Protein AF-A0A9W4JLI4-F1 (afdb_monomer_lite)

Sequence (146 aa):
MPLTTAKKWRSRDDASSIYSRPPETPKPTLPLDKSLQRLNTRHDPPDINSLDHQIALARGSTMALEITRARLQCSKVCHQLSLPETKQKKIRQFNQQEIENEFYRTCHDVFQELSVAVLDIINASQEFIIQCHYDSGLKTAGNMQI

Structure (mmCIF, N/CA/C/O backbone):
data_AF-A0A9W4JLI4-F1
#
_entry.id   AF-A0A9W4JLI4-F1
#
loop_
_atom_site.group_PDB
_atom_site.id
_atom_site.type_symbol
_atom_site.label_atom_id
_atom_site.label_alt_id
_atom_site.label_comp_id
_atom_site.label_asym_id
_atom_site.label_entity_id
_atom_site.label_seq_id
_atom_site.pdbx_PDB_ins_code
_atom_site.Cartn_x
_atom_site.Cartn_y
_atom_site.Cartn_z
_atom_site.occupancy
_atom_site.B_iso_or_equiv
_atom_site.auth_seq_id
_atom_site.auth_comp_id
_atom_site.auth_asym_id
_atom_site.auth_atom_id
_atom_site.pdbx_PDB_model_num
ATOM 1 N N . MET A 1 1 ? 0.834 46.382 15.050 1.00 41.88 1 MET A N 1
ATOM 2 C CA . MET A 1 1 ? -0.215 45.389 14.712 1.00 41.88 1 MET A CA 1
ATOM 3 C C . MET A 1 1 ? -0.742 45.733 13.322 1.00 41.88 1 MET A C 1
ATOM 5 O O . MET A 1 1 ? -0.857 46.928 13.079 1.00 41.88 1 MET A O 1
ATOM 9 N N . PRO A 1 2 ? -0.998 44.765 12.416 1.00 45.16 2 PRO A N 1
ATOM 10 C CA . PRO A 1 2 ? -1.752 43.555 12.739 1.00 45.16 2 PRO A CA 1
ATOM 11 C C . PRO A 1 2 ? -1.154 42.210 12.286 1.00 45.16 2 PRO A C 1
ATOM 13 O O . PRO A 1 2 ? -0.145 42.121 11.595 1.00 45.16 2 PRO A O 1
ATOM 16 N N . LEU A 1 3 ? -1.831 41.179 12.793 1.00 43.28 3 LEU A N 1
ATOM 17 C CA . LEU A 1 3 ? -1.599 39.743 12.755 1.00 43.28 3 LEU A CA 1
ATOM 18 C C . LEU A 1 3 ? -2.315 39.042 11.581 1.00 43.28 3 LEU A C 1
ATOM 20 O O . LEU A 1 3 ? -3.375 39.472 11.136 1.00 43.28 3 LEU A O 1
ATOM 24 N N . THR A 1 4 ? -1.799 37.844 11.273 1.00 45.88 4 THR A N 1
ATOM 25 C CA . THR A 1 4 ? -2.492 36.614 10.820 1.00 45.88 4 THR A CA 1
ATOM 26 C C . THR A 1 4 ? -3.090 36.536 9.416 1.00 45.88 4 THR A C 1
ATOM 28 O O . THR A 1 4 ? -3.969 37.301 9.058 1.00 45.88 4 THR A O 1
ATOM 31 N N . THR A 1 5 ? -2.767 35.440 8.718 1.00 41.44 5 THR A N 1
ATOM 32 C CA . THR A 1 5 ? -3.777 34.533 8.134 1.00 41.44 5 THR A CA 1
ATOM 33 C C . THR A 1 5 ? -3.206 33.111 8.002 1.00 41.44 5 THR A C 1
ATOM 35 O O . THR A 1 5 ? -2.516 32.775 7.045 1.00 41.44 5 THR A O 1
ATOM 38 N N . ALA A 1 6 ? -3.508 32.238 8.968 1.00 43.22 6 ALA A N 1
ATOM 39 C CA . ALA A 1 6 ? -3.335 30.795 8.807 1.00 43.22 6 ALA A CA 1
ATOM 40 C C . ALA A 1 6 ? -4.597 30.223 8.142 1.00 43.22 6 ALA A C 1
ATOM 42 O O . ALA A 1 6 ? -5.693 30.288 8.704 1.00 43.22 6 ALA A O 1
ATOM 43 N N . LYS A 1 7 ? -4.453 29.681 6.927 1.00 48.38 7 LYS A N 1
ATOM 44 C CA . LYS A 1 7 ? -5.524 28.978 6.208 1.00 48.38 7 LYS A CA 1
ATOM 45 C C . LYS A 1 7 ? -5.831 27.658 6.920 1.00 48.38 7 LYS A C 1
ATOM 47 O O . LYS A 1 7 ? -5.048 26.715 6.880 1.00 48.38 7 LYS A O 1
ATOM 52 N N . LYS A 1 8 ? -6.991 27.603 7.576 1.00 42.19 8 LYS A N 1
ATOM 53 C CA . LYS A 1 8 ? -7.543 26.405 8.214 1.00 42.19 8 LYS A CA 1
ATOM 54 C C . LYS A 1 8 ? -8.263 25.564 7.161 1.00 42.19 8 LYS A C 1
ATOM 56 O O . LYS A 1 8 ? -9.312 25.966 6.661 1.00 42.19 8 LYS A O 1
ATOM 61 N N . TRP A 1 9 ? -7.706 24.402 6.840 1.00 35.94 9 TRP A N 1
ATOM 62 C CA . TRP A 1 9 ? -8.374 23.388 6.030 1.00 35.94 9 TRP A CA 1
ATOM 63 C C . TRP A 1 9 ? -9.651 22.924 6.744 1.00 35.94 9 TRP A C 1
ATOM 65 O O . TRP A 1 9 ? -9.623 22.505 7.902 1.00 35.94 9 TRP A O 1
ATOM 75 N N . ARG A 1 10 ? -10.793 23.066 6.068 1.00 42.41 10 ARG A N 1
ATOM 76 C CA . ARG A 1 10 ? -12.085 22.527 6.502 1.00 42.41 10 ARG A CA 1
ATOM 77 C C . ARG A 1 10 ? -12.093 21.036 6.157 1.00 42.41 10 ARG A C 1
ATOM 79 O O . ARG A 1 10 ? -12.281 20.693 4.995 1.00 42.41 10 ARG A O 1
ATOM 86 N N . SER A 1 11 ? -11.877 20.173 7.151 1.00 41.09 11 SER A N 1
ATOM 87 C CA . SER A 1 11 ? -12.230 18.754 7.034 1.00 41.09 11 SER A CA 1
ATOM 88 C C . SER A 1 11 ? -13.745 18.666 6.871 1.00 41.09 11 SER A C 1
ATOM 90 O O . SER A 1 11 ? -14.496 19.178 7.705 1.00 41.09 11 SER A O 1
ATOM 92 N N . ARG A 1 12 ? -14.184 18.103 5.746 1.00 50.06 12 ARG A N 1
ATOM 93 C CA . ARG A 1 12 ? -15.582 17.796 5.441 1.00 50.06 12 ARG A CA 1
ATOM 94 C C . ARG A 1 12 ? -15.899 16.459 6.111 1.00 50.06 12 ARG A C 1
ATOM 96 O O . ARG A 1 12 ? -16.022 15.446 5.438 1.00 50.06 12 ARG A O 1
ATOM 103 N N . ASP A 1 13 ? -15.974 16.480 7.436 1.00 46.16 13 ASP A N 1
ATOM 104 C CA . ASP A 1 13 ? -16.525 15.376 8.211 1.00 46.16 13 ASP A CA 1
ATOM 105 C C . ASP A 1 13 ? -18.027 15.607 8.353 1.00 46.16 13 ASP A C 1
ATOM 107 O O . ASP A 1 13 ? -18.488 16.539 9.017 1.00 46.16 13 ASP A O 1
ATOM 111 N N . ASP A 1 14 ? -18.773 14.757 7.657 1.00 54.34 14 ASP A N 1
ATOM 112 C CA . ASP A 1 14 ? -20.224 14.612 7.691 1.00 54.34 14 ASP A CA 1
ATOM 113 C C . ASP A 1 14 ? -20.666 14.011 9.037 1.00 54.34 14 ASP A C 1
ATOM 115 O O . ASP A 1 14 ? -21.155 12.890 9.149 1.00 54.34 14 ASP A O 1
ATOM 119 N N . ALA A 1 15 ? -20.410 14.764 10.102 1.00 46.34 15 ALA A N 1
ATOM 120 C CA . ALA A 1 15 ? -20.949 14.536 11.427 1.00 46.34 15 ALA A CA 1
ATOM 121 C C . ALA A 1 15 ? -21.717 15.800 11.803 1.00 46.34 15 ALA A C 1
ATOM 123 O O . ALA A 1 15 ? -21.168 16.743 12.378 1.00 46.34 15 ALA A O 1
ATOM 124 N N . SER A 1 16 ? -23.001 15.844 11.447 1.00 51.97 16 SER A N 1
ATOM 125 C CA . SER A 1 16 ? -23.924 16.888 11.887 1.00 51.97 16 SER A CA 1
ATOM 126 C C . SER A 1 16 ? -24.119 16.805 13.407 1.00 51.97 16 SER A C 1
ATOM 128 O O . SER A 1 16 ? -25.094 16.242 13.904 1.00 51.97 16 SER A O 1
ATOM 130 N N . SER A 1 17 ? -23.160 17.347 14.155 1.00 56.00 17 SER A N 1
ATOM 131 C CA . SER A 1 17 ? -23.238 17.508 15.601 1.00 56.00 17 SER A CA 1
ATOM 132 C C . SER A 1 17 ? -24.329 18.524 15.931 1.00 56.00 17 SER A C 1
ATOM 134 O O . SER A 1 17 ? -24.277 19.684 15.516 1.00 56.00 17 SER A O 1
ATOM 136 N N . ILE A 1 18 ? -25.326 18.091 16.701 1.00 57.78 18 ILE A N 1
ATOM 137 C CA . ILE A 1 18 ? -26.452 18.921 17.157 1.00 57.78 18 ILE A CA 1
ATOM 138 C C . ILE A 1 18 ? -25.958 20.113 18.003 1.00 57.78 18 ILE A C 1
ATOM 140 O O . ILE A 1 18 ? -26.618 21.146 18.065 1.00 57.78 18 ILE A O 1
ATOM 144 N N . TYR A 1 19 ? -24.751 20.021 18.568 1.00 56.62 19 TYR A N 1
ATOM 145 C CA . TYR A 1 19 ? -24.127 21.064 19.385 1.00 56.62 19 TYR A CA 1
ATOM 146 C C . TYR A 1 19 ? -23.389 22.147 18.583 1.00 56.62 19 TYR A C 1
ATOM 148 O O . TYR A 1 19 ? -22.832 23.067 19.174 1.00 56.62 19 TYR A O 1
ATOM 156 N N . SER A 1 20 ? -23.364 22.062 17.248 1.00 58.56 20 SER A N 1
ATOM 157 C CA . SER A 1 20 ? -22.716 23.065 16.386 1.00 58.56 20 SER A CA 1
ATOM 158 C C . SER A 1 20 ? -23.694 24.055 15.740 1.00 58.56 20 SER A C 1
ATOM 160 O O . SER A 1 20 ? -23.280 24.839 14.886 1.00 58.56 20 SER A O 1
ATOM 162 N N . ARG A 1 21 ? -24.982 24.044 16.117 1.00 56.22 21 ARG A N 1
ATOM 163 C CA . ARG A 1 21 ? -25.968 25.005 15.598 1.00 56.22 21 ARG A CA 1
ATOM 164 C C . ARG A 1 21 ? -25.926 26.322 16.395 1.00 56.22 21 ARG A C 1
ATOM 166 O O . ARG A 1 21 ? -26.047 26.273 17.617 1.00 56.22 21 ARG A O 1
ATOM 173 N N . PRO A 1 22 ? -25.784 27.490 15.739 1.00 59.78 22 PRO A N 1
ATOM 174 C CA . PRO A 1 22 ? -25.958 28.788 16.388 1.00 59.78 22 PRO A CA 1
ATOM 175 C C . PRO A 1 22 ? -27.400 28.945 16.906 1.00 59.78 22 PRO A C 1
ATOM 177 O O . PRO A 1 22 ? -28.321 28.462 16.245 1.00 59.78 22 PRO A O 1
ATOM 180 N N . PRO A 1 23 ? -27.628 29.624 18.044 1.00 58.72 23 PRO A N 1
ATOM 181 C CA . PRO A 1 23 ? -28.943 29.698 18.688 1.00 58.72 23 PRO A CA 1
ATOM 182 C C . PRO A 1 23 ? -29.970 30.594 17.974 1.00 58.72 23 PRO A C 1
ATOM 184 O O . PRO A 1 23 ? -31.093 30.716 18.455 1.00 58.72 23 PRO A O 1
ATOM 187 N N . GLU A 1 24 ? -29.638 31.209 16.838 1.00 58.22 24 GLU A N 1
ATOM 188 C CA . GLU A 1 24 ? -30.536 32.146 16.162 1.00 58.22 24 GLU A CA 1
ATOM 189 C C . GLU A 1 24 ? -30.996 31.631 14.798 1.00 58.22 24 GLU A C 1
ATOM 191 O O . GLU A 1 24 ? -30.289 31.714 13.796 1.00 58.22 24 GLU A O 1
ATOM 196 N N . THR A 1 25 ? -32.238 31.150 14.757 1.00 53.22 25 THR A N 1
ATOM 197 C CA . THR A 1 25 ? -33.047 31.137 13.534 1.00 53.22 25 THR A CA 1
ATOM 198 C C . THR A 1 25 ? -34.376 31.847 13.808 1.00 53.22 25 THR A C 1
ATOM 200 O O . THR A 1 25 ? -35.010 31.536 14.822 1.00 53.22 25 THR A O 1
ATOM 203 N N . PRO A 1 26 ? -34.823 32.783 12.947 1.00 50.03 26 PRO A N 1
ATOM 204 C CA . PRO A 1 26 ? -36.041 33.558 13.171 1.00 50.03 26 PRO A CA 1
ATOM 205 C C . PRO A 1 26 ? -37.286 32.673 13.065 1.00 50.03 26 PRO A C 1
ATOM 207 O O . PRO A 1 26 ? -37.378 31.810 12.193 1.00 50.03 26 PRO A O 1
ATOM 210 N N . LYS A 1 27 ? -38.270 32.916 13.935 1.00 51.81 27 LYS A N 1
ATOM 211 C CA . LYS A 1 27 ? -39.594 32.284 13.865 1.00 51.81 27 LYS A CA 1
ATOM 212 C C . LYS A 1 27 ? -40.300 32.720 12.568 1.00 51.81 27 LYS A C 1
ATOM 214 O O . LYS A 1 27 ? -40.361 33.925 12.325 1.00 51.81 27 LYS A O 1
ATOM 219 N N . PRO A 1 28 ? -40.866 31.806 11.759 1.00 39.69 28 PRO A N 1
ATOM 220 C CA . PRO A 1 28 ? -41.678 32.192 10.615 1.00 39.69 28 PRO A CA 1
ATOM 221 C C . PRO A 1 28 ? -43.028 32.717 11.115 1.00 39.69 28 PRO A C 1
ATOM 223 O O . PRO A 1 28 ? -43.853 31.968 11.636 1.00 39.69 28 PRO A O 1
ATOM 226 N N . THR A 1 29 ?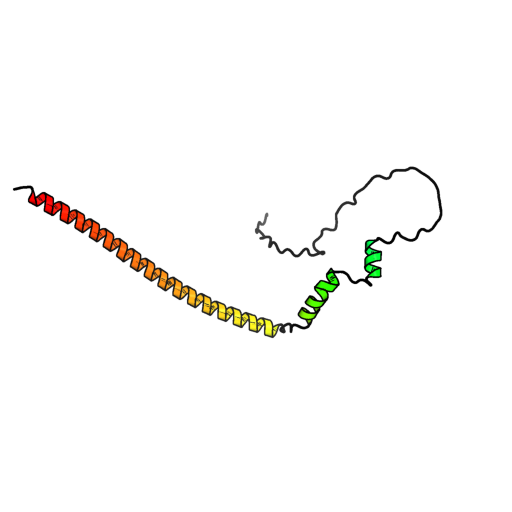 -43.246 34.021 10.986 1.00 50.16 29 THR A N 1
ATOM 227 C CA . THR A 1 29 ? -44.558 34.652 11.136 1.00 50.16 29 THR A CA 1
ATOM 228 C C . THR A 1 29 ? -45.408 34.292 9.918 1.00 50.16 29 THR A C 1
ATOM 230 O O . THR A 1 29 ? -45.106 34.715 8.805 1.00 50.16 29 THR A O 1
ATOM 233 N N . LEU A 1 30 ? -46.476 33.522 10.125 1.00 50.97 30 LEU A N 1
ATOM 234 C CA . LEU A 1 30 ? -47.578 33.377 9.169 1.00 50.97 30 LEU A CA 1
ATOM 235 C C . LEU A 1 30 ? -48.855 34.005 9.757 1.00 50.97 30 LEU A C 1
ATOM 237 O O . LEU A 1 30 ? -48.958 34.141 10.979 1.00 50.97 30 LEU A O 1
ATOM 241 N N . PRO A 1 31 ? -49.769 34.491 8.898 1.00 44.81 31 PRO A N 1
ATOM 242 C CA . PRO A 1 31 ? -50.645 35.612 9.205 1.00 44.81 31 PRO A CA 1
ATOM 243 C C . PRO A 1 31 ? -51.801 35.214 10.122 1.00 44.81 31 PRO A C 1
ATOM 245 O O . PRO A 1 31 ? -52.493 34.228 9.892 1.00 44.81 31 PRO A O 1
ATOM 248 N N . LEU A 1 32 ? -52.019 36.035 11.148 1.00 44.72 32 LEU A N 1
ATOM 249 C CA . LEU A 1 32 ? -53.171 35.965 12.036 1.00 44.72 32 LEU A CA 1
ATOM 250 C C . LEU A 1 32 ? -54.400 36.521 11.305 1.00 44.72 32 LEU A C 1
ATOM 252 O O . LEU A 1 32 ? -54.598 37.737 11.283 1.00 44.72 32 LEU A O 1
ATOM 256 N N . ASP A 1 33 ? -55.217 35.639 10.732 1.00 39.50 33 ASP A N 1
ATOM 257 C CA . ASP A 1 33 ? -56.537 36.017 10.236 1.00 39.50 33 ASP A CA 1
ATOM 258 C C . ASP A 1 33 ? -57.532 36.040 11.409 1.00 39.50 33 ASP A C 1
ATOM 260 O O . ASP A 1 33 ? -57.795 35.037 12.078 1.00 39.50 33 ASP A O 1
ATOM 264 N N . LYS A 1 34 ? -58.012 37.243 11.728 1.00 50.16 34 LYS A N 1
ATOM 265 C CA . LYS A 1 34 ? -58.989 37.523 12.784 1.00 50.16 34 LYS A CA 1
ATOM 266 C C . LYS A 1 34 ? -60.387 37.475 12.179 1.00 50.16 34 LYS A C 1
ATOM 268 O O . LYS A 1 34 ? -60.789 38.461 11.574 1.00 50.16 34 LYS A O 1
ATOM 273 N N . SER A 1 35 ? -61.133 36.390 12.393 1.00 41.88 35 SER A N 1
ATOM 274 C CA . SER A 1 35 ? -62.588 36.260 12.141 1.00 41.88 35 SER A CA 1
ATOM 275 C C . SER A 1 35 ? -62.917 34.759 12.243 1.00 41.88 35 SER A C 1
ATOM 277 O O . SER A 1 35 ? -62.399 33.988 11.455 1.00 41.88 35 SER A O 1
ATOM 279 N N . LEU A 1 36 ? -63.655 34.194 13.199 1.00 38.66 36 LEU A N 1
ATOM 280 C CA . LEU A 1 36 ? -64.845 34.639 13.910 1.00 38.66 36 LEU A CA 1
ATOM 281 C C . LEU A 1 36 ? -64.975 33.929 15.263 1.00 38.66 36 LEU A C 1
ATOM 283 O O . LEU A 1 36 ? -64.520 32.811 15.488 1.00 38.66 36 LEU A O 1
ATOM 287 N N . GLN A 1 37 ? -65.686 34.623 16.137 1.00 50.22 37 GLN A N 1
ATOM 288 C CA . GLN A 1 37 ? -66.204 34.203 17.425 1.00 50.22 37 GLN A CA 1
ATOM 289 C C . GLN A 1 37 ? -66.927 32.847 17.374 1.00 50.22 37 GLN A C 1
ATOM 291 O O . GLN A 1 37 ? -67.830 32.648 16.565 1.00 50.22 37 GLN A O 1
ATOM 296 N N . ARG A 1 38 ? -66.627 31.984 18.346 1.00 40.09 38 ARG A N 1
ATOM 297 C CA . ARG A 1 38 ? -67.569 31.514 19.380 1.00 40.09 38 ARG A CA 1
ATOM 298 C C . ARG A 1 38 ? -66.784 30.658 20.368 1.00 40.09 38 ARG A C 1
ATOM 300 O O . ARG A 1 38 ? -66.202 29.649 19.988 1.00 40.09 38 ARG A O 1
ATOM 307 N N . LEU A 1 39 ? -66.781 31.065 21.638 1.00 48.81 39 LEU A N 1
ATOM 308 C CA . LEU A 1 39 ? -66.417 30.181 22.737 1.00 48.81 39 LEU A CA 1
ATOM 309 C C . LEU A 1 39 ? -67.336 28.955 22.678 1.00 48.81 39 LEU A C 1
ATOM 311 O O . LEU A 1 39 ? -68.487 29.023 23.099 1.00 48.81 39 LEU A O 1
ATOM 315 N N . ASN A 1 40 ? -66.825 27.843 22.165 1.00 43.88 40 ASN A N 1
ATOM 316 C CA . ASN A 1 40 ? -67.277 26.532 22.584 1.00 43.88 40 ASN A CA 1
ATOM 317 C C . ASN A 1 40 ? -66.172 26.000 23.483 1.00 43.88 40 ASN A C 1
ATOM 319 O O . ASN A 1 40 ? -65.136 25.529 23.025 1.00 43.88 40 ASN A O 1
ATOM 323 N N . THR A 1 41 ? -66.382 26.136 24.785 1.00 54.12 41 THR A N 1
ATOM 324 C CA . THR A 1 41 ? -65.626 25.430 25.813 1.00 54.12 41 THR A CA 1
ATOM 325 C C . THR A 1 41 ? -65.945 23.940 25.703 1.00 54.12 41 THR A C 1
ATOM 327 O O . THR A 1 41 ? -66.728 23.393 26.478 1.00 54.12 41 THR A O 1
ATOM 330 N N . ARG A 1 42 ? -65.370 23.273 24.706 1.00 50.88 42 ARG A N 1
ATOM 331 C CA . ARG A 1 42 ? -65.059 21.854 24.802 1.00 50.88 42 ARG A CA 1
ATOM 332 C C . ARG A 1 42 ? -63.549 21.767 24.863 1.00 50.88 42 ARG A C 1
ATOM 334 O O . ARG A 1 42 ? -62.855 22.263 23.985 1.00 50.88 42 ARG A O 1
ATOM 341 N N . HIS A 1 43 ? -63.058 21.213 25.962 1.00 60.09 43 HIS A N 1
ATOM 342 C CA . HIS A 1 43 ? -61.694 20.728 26.045 1.00 60.09 43 HIS A CA 1
ATOM 343 C C . HIS A 1 43 ? -61.566 19.576 25.050 1.00 60.09 43 HIS A C 1
ATOM 345 O O . HIS A 1 43 ? -61.757 18.419 25.423 1.00 60.09 43 HIS A O 1
ATOM 351 N N . ASP A 1 44 ? -61.309 19.890 23.784 1.00 63.69 44 ASP A N 1
ATOM 352 C CA . ASP A 1 44 ? -60.814 18.875 22.872 1.00 63.69 44 ASP A CA 1
ATOM 353 C C . ASP A 1 44 ? -59.422 18.473 23.384 1.00 63.69 44 ASP A C 1
ATOM 355 O O . ASP A 1 44 ? -58.613 19.347 23.732 1.00 63.69 44 ASP A O 1
ATOM 359 N N . PRO A 1 45 ? -59.157 17.165 23.551 1.00 67.81 45 PRO A N 1
ATOM 360 C CA . PRO A 1 45 ? -57.837 16.705 23.946 1.00 67.81 45 PRO A CA 1
ATOM 361 C C . PRO A 1 45 ? -56.808 17.194 22.918 1.00 67.81 45 PRO A C 1
ATOM 363 O O . PRO A 1 45 ? -57.171 17.437 21.764 1.00 67.81 45 PRO A O 1
ATOM 366 N N . PRO A 1 46 ? -55.531 17.359 23.312 1.00 67.56 46 PRO A N 1
ATOM 367 C CA . PRO A 1 46 ? -54.494 17.731 22.359 1.00 67.56 46 PRO A CA 1
ATOM 368 C C . PRO A 1 46 ? -54.545 16.764 21.177 1.00 67.56 46 PRO A C 1
ATOM 370 O O . PRO A 1 46 ? -54.560 15.551 21.387 1.00 67.56 46 PRO A O 1
ATOM 373 N N . ASP A 1 47 ? -54.618 17.309 19.962 1.00 74.88 47 ASP A N 1
ATOM 374 C CA . ASP A 1 47 ? -54.614 16.522 18.734 1.00 74.88 47 ASP A CA 1
ATOM 375 C C . ASP A 1 47 ? -53.301 15.733 18.700 1.00 74.88 47 ASP A C 1
ATOM 377 O O . ASP A 1 47 ? -52.215 16.291 18.514 1.00 74.88 47 ASP A O 1
ATOM 381 N N . ILE A 1 48 ? -53.381 14.444 19.035 1.00 72.88 48 ILE A N 1
ATOM 382 C CA . ILE A 1 48 ? -52.216 13.571 19.069 1.00 72.88 48 ILE A CA 1
ATOM 383 C C . ILE A 1 48 ? -51.806 13.419 17.616 1.00 72.88 48 ILE A C 1
ATOM 385 O O . ILE A 1 48 ? -52.542 12.830 16.823 1.00 72.88 48 ILE A O 1
ATOM 389 N N . ASN A 1 49 ? -50.627 13.940 17.272 1.00 83.00 49 ASN A N 1
ATOM 390 C CA . ASN A 1 49 ? -50.060 13.776 15.945 1.00 83.00 49 ASN A CA 1
ATOM 391 C C . ASN A 1 49 ? -50.197 12.306 15.526 1.00 83.00 49 ASN A C 1
ATOM 393 O O . ASN A 1 49 ? -49.801 11.403 16.265 1.00 83.00 49 ASN A O 1
ATOM 397 N N . SER A 1 50 ? -50.773 12.062 14.348 1.00 83.44 50 SER A N 1
ATOM 398 C CA . SER A 1 50 ? -51.004 10.704 13.838 1.00 83.44 50 SER A CA 1
ATOM 399 C C . SER A 1 50 ? -49.740 9.834 13.885 1.00 83.44 50 SER A C 1
ATOM 401 O O . SER A 1 50 ? -49.821 8.640 14.172 1.00 83.44 50 SER A O 1
ATOM 403 N N . LEU A 1 51 ? -48.566 10.449 13.701 1.00 80.94 51 LEU A N 1
ATOM 404 C CA . LEU A 1 51 ? -47.267 9.804 13.858 1.00 80.94 51 LEU A CA 1
ATOM 405 C C . LEU A 1 51 ? -47.007 9.359 15.306 1.00 80.94 51 LEU A C 1
ATOM 407 O O . LEU A 1 51 ? -46.606 8.221 15.529 1.00 80.94 51 LEU A O 1
ATOM 411 N N . ASP A 1 52 ? -47.266 10.217 16.292 1.00 83.44 52 ASP A N 1
ATOM 412 C CA . ASP A 1 52 ? -47.073 9.900 17.711 1.00 83.44 52 ASP A CA 1
ATOM 413 C C . ASP A 1 52 ? -48.039 8.803 18.163 1.00 83.44 52 ASP A C 1
ATOM 415 O O . ASP A 1 52 ? -47.659 7.913 18.927 1.00 83.44 52 ASP A O 1
ATOM 419 N N . HIS A 1 53 ? -49.262 8.795 17.623 1.00 85.12 53 HIS A N 1
ATOM 420 C CA . HIS A 1 53 ? -50.205 7.706 17.850 1.00 85.12 53 HIS A CA 1
ATOM 421 C C . HIS A 1 53 ? -49.679 6.380 17.281 1.00 85.12 53 HIS A C 1
ATOM 423 O O . HIS A 1 53 ? -49.718 5.362 17.977 1.00 85.12 53 HIS A O 1
ATOM 429 N N . GLN A 1 54 ? -49.153 6.378 16.055 1.00 84.81 54 GLN A N 1
ATOM 430 C CA . GLN A 1 54 ? -48.561 5.186 15.441 1.00 84.81 54 GLN A CA 1
ATOM 431 C C . GLN A 1 54 ? -47.332 4.692 16.215 1.00 84.81 54 GLN A C 1
ATOM 433 O O . GLN A 1 54 ? -47.194 3.490 16.443 1.00 84.81 54 GLN A O 1
ATOM 438 N N . ILE A 1 55 ? -46.481 5.603 16.690 1.00 81.00 55 ILE A N 1
ATOM 439 C CA . ILE A 1 55 ? -45.330 5.275 17.541 1.00 81.00 55 ILE A CA 1
ATOM 440 C C . ILE A 1 55 ? -45.803 4.665 18.867 1.00 81.00 55 ILE A C 1
ATOM 442 O O . ILE A 1 55 ? -45.263 3.648 19.303 1.00 81.00 55 ILE A O 1
ATOM 446 N N . ALA A 1 56 ? -46.831 5.235 19.498 1.00 85.38 56 ALA A N 1
ATOM 447 C CA . ALA A 1 56 ? -47.401 4.706 20.735 1.00 85.38 56 ALA A CA 1
ATOM 448 C C . ALA A 1 56 ? -48.022 3.311 20.539 1.00 85.38 56 ALA A C 1
ATOM 450 O O . ALA A 1 56 ? -47.797 2.422 21.363 1.00 85.38 56 ALA A O 1
ATOM 451 N N . LEU A 1 57 ? -48.734 3.083 19.428 1.00 88.06 57 LEU A N 1
ATOM 452 C CA . LEU A 1 57 ? -49.268 1.765 19.052 1.00 88.06 57 LEU A CA 1
ATOM 453 C C . LEU A 1 57 ? -48.150 0.741 18.839 1.00 88.06 57 LEU A C 1
ATOM 455 O O . LEU A 1 57 ? -48.266 -0.406 19.271 1.00 88.06 57 LEU A O 1
ATOM 459 N N . ALA A 1 58 ? -47.033 1.177 18.259 1.00 82.62 58 ALA A N 1
ATOM 460 C CA . ALA A 1 58 ? -45.823 0.378 18.125 1.00 82.62 58 ALA A CA 1
ATOM 461 C C . ALA A 1 58 ? -45.015 0.264 19.436 1.00 82.62 58 ALA A C 1
ATOM 463 O O . ALA A 1 58 ? -43.901 -0.258 19.426 1.00 82.62 58 ALA A O 1
ATOM 464 N N . ARG A 1 59 ? -45.542 0.736 20.580 1.00 83.12 59 ARG A N 1
ATOM 465 C CA . ARG A 1 59 ? -44.870 0.758 21.898 1.00 83.12 59 ARG A CA 1
ATOM 466 C C . ARG A 1 59 ? -43.510 1.466 21.876 1.00 83.12 59 ARG A C 1
ATOM 468 O O . ARG A 1 59 ? -42.583 1.072 22.582 1.00 83.12 59 ARG A O 1
ATOM 475 N N . GLY A 1 60 ? -43.375 2.488 21.037 1.00 80.69 60 GLY A N 1
ATOM 476 C CA . GLY A 1 60 ? -42.117 3.190 20.802 1.00 80.69 60 GLY A CA 1
ATOM 477 C C . GLY A 1 60 ? -41.162 2.470 19.848 1.00 80.69 60 GLY A C 1
ATOM 478 O O . GLY A 1 60 ? -40.070 2.983 19.613 1.00 80.69 60 GLY A O 1
ATOM 479 N N . SER A 1 61 ? -41.537 1.311 19.288 1.00 77.62 61 SER A N 1
ATOM 480 C CA . SER A 1 61 ? -40.755 0.644 18.245 1.00 77.62 61 SER A CA 1
ATOM 481 C C . SER A 1 61 ? -40.842 1.440 16.951 1.00 77.62 61 SER A C 1
ATOM 483 O O . SER A 1 61 ? -41.916 1.825 16.496 1.00 77.62 61 SER A O 1
ATOM 485 N N . THR A 1 62 ? -39.690 1.696 16.350 1.00 82.62 62 THR A N 1
ATOM 486 C CA . THR A 1 62 ? -39.590 2.336 15.042 1.00 82.62 62 THR A CA 1
ATOM 487 C C . THR A 1 62 ? -38.658 1.506 14.179 1.00 82.62 62 THR A C 1
ATOM 489 O O . THR A 1 62 ? -37.755 0.843 14.692 1.00 82.62 62 THR A O 1
ATOM 492 N N . MET A 1 63 ? -38.830 1.576 12.861 1.00 76.56 63 MET A N 1
ATOM 493 C CA . MET A 1 63 ? -37.959 0.885 11.906 1.00 76.56 63 MET A CA 1
ATOM 494 C C . MET A 1 63 ? -36.471 1.192 12.157 1.00 76.56 63 MET A C 1
ATOM 496 O O . MET A 1 63 ? -35.622 0.310 12.055 1.00 76.56 63 MET A O 1
ATOM 500 N N . ALA A 1 64 ? -36.149 2.423 12.569 1.00 74.19 64 ALA A N 1
ATOM 501 C CA . ALA A 1 64 ? -34.801 2.797 12.978 1.00 74.19 64 ALA A CA 1
ATOM 502 C C . ALA A 1 64 ? -34.319 1.980 14.187 1.00 74.19 64 ALA A C 1
ATOM 504 O O . ALA A 1 64 ? -33.219 1.432 14.144 1.00 74.19 64 ALA A O 1
ATOM 505 N N . LEU A 1 65 ? -35.128 1.854 15.243 1.00 68.19 65 LEU A N 1
ATOM 506 C CA . LEU A 1 65 ? -34.784 1.041 16.411 1.00 68.19 65 LEU A CA 1
ATOM 507 C C . LEU A 1 65 ? -34.687 -0.446 16.064 1.00 68.19 65 LEU A C 1
ATOM 509 O O . LEU A 1 65 ? -33.763 -1.091 16.535 1.00 68.19 65 LEU A O 1
ATOM 513 N N . GLU A 1 66 ? -35.559 -0.998 15.226 1.00 69.06 66 GLU A N 1
ATOM 514 C CA . GLU A 1 66 ? -35.517 -2.423 14.859 1.00 69.06 66 GLU A CA 1
ATOM 515 C C . GLU A 1 66 ? -34.294 -2.775 14.003 1.00 69.06 66 GLU A C 1
ATOM 517 O O . GLU A 1 66 ? -33.556 -3.708 14.333 1.00 69.06 66 GLU A O 1
ATOM 522 N N . ILE A 1 67 ? -34.012 -1.981 12.963 1.00 71.44 67 ILE A N 1
ATOM 523 C CA . ILE A 1 67 ? -32.862 -2.194 12.069 1.00 71.44 67 ILE A CA 1
ATOM 524 C C . ILE A 1 67 ? -31.543 -1.961 12.813 1.00 71.44 67 ILE A C 1
ATOM 526 O O . ILE A 1 67 ? -30.565 -2.694 12.626 1.00 71.44 67 ILE A O 1
ATOM 530 N N . THR A 1 68 ? -31.484 -0.934 13.665 1.00 70.25 68 THR A N 1
ATOM 531 C CA . THR A 1 68 ? -30.249 -0.622 14.390 1.00 70.25 68 THR A CA 1
ATOM 532 C C . THR A 1 68 ? -30.055 -1.497 15.614 1.00 70.25 68 THR A C 1
ATOM 534 O O . THR A 1 68 ? -28.907 -1.790 15.916 1.00 70.25 68 THR A O 1
ATOM 537 N N . ARG A 1 69 ? -31.105 -1.986 16.290 1.00 75.12 69 ARG A N 1
ATOM 538 C CA . ARG A 1 69 ? -30.980 -2.783 17.526 1.00 75.12 69 ARG A CA 1
ATOM 539 C C . ARG A 1 69 ? -30.144 -4.033 17.327 1.00 75.12 69 ARG A C 1
ATOM 541 O O . ARG A 1 69 ? -29.241 -4.251 18.128 1.00 75.12 69 ARG A O 1
ATOM 548 N N . ALA A 1 70 ? -30.387 -4.808 16.271 1.00 72.81 70 ALA A N 1
ATOM 549 C CA . ALA A 1 70 ? -29.588 -6.000 15.986 1.00 72.81 70 ALA A CA 1
ATOM 550 C C . ALA A 1 70 ? -28.117 -5.632 15.729 1.00 72.81 70 ALA A C 1
ATOM 552 O O . ALA A 1 70 ? -27.220 -6.182 16.357 1.00 72.81 70 ALA A O 1
ATOM 553 N N . ARG A 1 71 ? -27.857 -4.616 14.896 1.00 70.25 71 ARG A N 1
ATOM 554 C CA . ARG A 1 71 ? -26.494 -4.133 14.603 1.00 70.25 71 ARG A CA 1
ATOM 555 C C . ARG A 1 71 ? -25.789 -3.558 15.836 1.00 70.25 71 ARG A C 1
ATOM 557 O O . ARG A 1 71 ? -24.596 -3.782 16.021 1.00 70.25 71 ARG A O 1
ATOM 564 N N . LEU A 1 72 ? -26.515 -2.838 16.690 1.00 70.94 72 LEU A N 1
ATOM 565 C CA . LEU A 1 72 ? -26.004 -2.248 17.924 1.00 70.94 72 LEU A CA 1
ATOM 566 C C . LEU A 1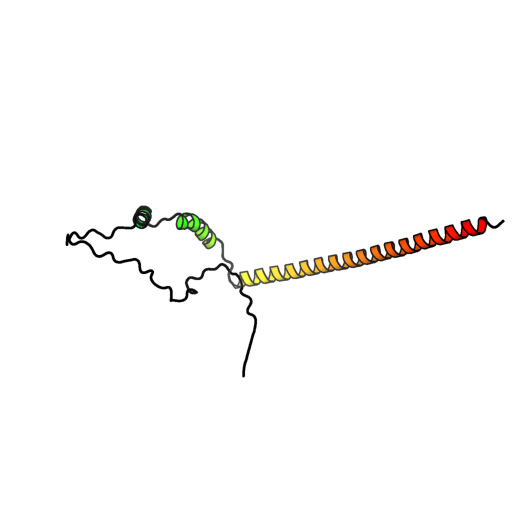 72 ? -25.702 -3.336 18.955 1.00 70.94 72 LEU A C 1
ATOM 568 O O . LEU A 1 72 ? -24.682 -3.268 19.631 1.00 70.94 72 LEU A O 1
ATOM 572 N N . GLN A 1 73 ? -26.568 -4.346 19.066 1.00 73.69 73 GLN A N 1
ATOM 573 C CA . GLN A 1 73 ? -26.338 -5.516 19.909 1.00 73.69 73 GLN A CA 1
ATOM 574 C C . GLN A 1 73 ? -25.131 -6.311 19.411 1.00 73.69 73 GLN A C 1
ATOM 576 O O . GLN A 1 73 ? -24.242 -6.583 20.207 1.00 73.69 73 GLN A O 1
ATOM 581 N N . CYS A 1 74 ? -25.018 -6.580 18.109 1.00 69.75 74 CYS A N 1
ATOM 582 C CA . CYS A 1 74 ? -23.831 -7.215 17.533 1.00 69.75 74 CYS A CA 1
ATOM 583 C C . CYS A 1 74 ? -22.555 -6.401 17.794 1.00 69.75 74 CYS A C 1
ATOM 585 O O . CYS A 1 74 ? -21.545 -6.978 18.166 1.00 69.75 74 CYS A O 1
ATOM 587 N N . SER A 1 75 ? -22.597 -5.070 17.680 1.00 66.44 75 SER A N 1
ATOM 588 C CA . SER A 1 75 ? -21.451 -4.194 17.979 1.00 66.44 75 SER A CA 1
ATOM 589 C C . SER A 1 75 ? -21.083 -4.157 19.472 1.00 66.44 75 SER A C 1
ATOM 591 O O . SER A 1 75 ? -19.911 -4.034 19.818 1.00 66.44 75 SER A O 1
ATOM 593 N N . LYS A 1 76 ? -22.068 -4.307 20.370 1.00 68.00 76 LYS A N 1
ATOM 594 C CA . LYS A 1 76 ? -21.849 -4.460 21.821 1.00 68.00 76 LYS A CA 1
ATOM 595 C C . LYS A 1 76 ? -21.304 -5.841 22.199 1.00 68.00 76 LYS A C 1
ATOM 597 O O . LYS A 1 76 ? -20.600 -5.952 23.195 1.00 68.00 76 LYS A O 1
ATOM 602 N N . VAL A 1 77 ? -21.664 -6.879 21.441 1.00 68.50 77 VAL A N 1
ATOM 603 C CA . VAL A 1 77 ? -21.208 -8.266 21.637 1.00 68.50 77 VAL A CA 1
ATOM 604 C C . VAL A 1 77 ? -19.840 -8.497 20.989 1.00 68.50 77 VAL A C 1
ATOM 606 O O . VAL A 1 77 ? -19.040 -9.272 21.508 1.00 68.50 77 VAL A O 1
ATOM 609 N N . CYS A 1 78 ? -19.533 -7.804 19.890 1.00 66.06 78 CYS A N 1
ATOM 610 C CA . CYS A 1 78 ? -18.189 -7.759 19.334 1.00 66.06 78 CYS A CA 1
ATOM 611 C C . CYS A 1 78 ? -17.253 -7.160 20.380 1.00 66.06 78 CYS A C 1
ATOM 613 O O . CYS A 1 78 ? -17.374 -5.993 20.745 1.00 66.06 78 CYS A O 1
ATOM 615 N N . HIS A 1 79 ? -16.320 -7.985 20.850 1.00 69.62 79 HIS A N 1
ATOM 616 C CA . HIS A 1 79 ? -15.293 -7.603 21.803 1.00 69.62 79 HIS A CA 1
ATOM 617 C C . HIS A 1 79 ? -14.570 -6.342 21.313 1.00 69.62 79 HIS A C 1
ATOM 619 O O . HIS A 1 79 ? -13.785 -6.377 20.362 1.00 69.62 79 HIS A O 1
ATOM 625 N N . GLN A 1 80 ? -14.879 -5.209 21.942 1.00 74.12 80 GLN A N 1
ATOM 626 C CA . GLN A 1 80 ? -14.118 -3.987 21.752 1.00 74.12 80 GLN A CA 1
ATOM 627 C C . GLN A 1 80 ? -12.777 -4.217 22.433 1.00 74.12 80 GLN A C 1
ATOM 629 O O . GLN A 1 80 ? -12.724 -4.375 23.651 1.00 74.12 80 GLN A O 1
ATOM 634 N N . LEU A 1 81 ? -11.715 -4.285 21.628 1.00 77.44 81 LEU A N 1
ATOM 635 C CA . LEU A 1 81 ? -10.355 -4.372 22.140 1.00 77.44 81 LEU A CA 1
ATOM 636 C C . LEU A 1 81 ? -10.152 -3.258 23.159 1.00 77.44 81 LEU A C 1
ATOM 638 O O . LEU A 1 81 ? -10.506 -2.098 22.915 1.00 77.44 81 LEU A O 1
ATOM 642 N N . SER A 1 82 ? -9.550 -3.603 24.286 1.00 85.06 82 SER A N 1
ATOM 643 C CA . SER A 1 82 ? -9.150 -2.606 25.266 1.00 85.06 82 SER A CA 1
ATOM 644 C C . SER A 1 82 ? -8.215 -1.575 24.615 1.00 85.06 82 SER A C 1
ATOM 646 O O . SER A 1 82 ? -7.558 -1.826 23.596 1.00 85.06 82 SER A O 1
ATOM 648 N N . LEU A 1 83 ? -8.145 -0.375 25.191 1.00 89.31 83 LEU A N 1
ATOM 649 C CA . LEU A 1 83 ? -7.239 0.673 24.717 1.00 89.31 83 LEU A CA 1
ATOM 650 C C . LEU A 1 83 ? -5.783 0.180 24.509 1.00 89.31 83 LEU A C 1
ATOM 652 O O . LEU A 1 83 ? -5.221 0.477 23.447 1.00 89.31 83 LEU A O 1
ATOM 656 N N . PRO A 1 84 ? -5.160 -0.585 25.436 1.00 90.44 84 PRO A N 1
ATOM 657 C CA . PRO A 1 84 ? -3.814 -1.114 25.213 1.00 90.44 84 PRO A CA 1
ATOM 658 C C . PRO A 1 84 ? -3.747 -2.118 24.053 1.00 90.44 84 PRO A C 1
ATOM 660 O O . PRO A 1 84 ? -2.815 -2.043 23.250 1.00 90.44 84 PRO A O 1
ATOM 663 N N . GLU A 1 85 ? -4.739 -2.995 23.893 1.00 89.44 85 GLU A N 1
ATOM 664 C CA . GLU A 1 85 ? -4.787 -3.951 22.776 1.00 89.44 85 GLU A CA 1
ATOM 665 C C . GLU A 1 85 ? -4.949 -3.245 21.427 1.00 89.44 85 GLU A C 1
ATOM 667 O O . GLU A 1 85 ? -4.281 -3.592 20.451 1.00 89.44 85 GLU A O 1
ATOM 672 N N . THR A 1 86 ? -5.778 -2.202 21.373 1.00 90.88 86 THR A N 1
ATOM 673 C CA . THR A 1 86 ? -5.951 -1.371 20.175 1.00 90.88 86 THR A CA 1
ATOM 674 C C . THR A 1 86 ? -4.644 -0.678 19.799 1.00 90.88 86 THR A C 1
ATOM 676 O O . THR A 1 86 ? -4.247 -0.691 18.631 1.00 90.88 86 THR A O 1
ATOM 679 N N . LYS A 1 87 ? -3.933 -0.115 20.787 1.00 95.19 87 LYS A N 1
ATOM 680 C CA . LYS A 1 87 ? -2.617 0.501 20.573 1.00 95.19 87 LYS A CA 1
ATOM 681 C C . LYS A 1 87 ? -1.620 -0.521 20.032 1.00 95.19 87 LYS A C 1
ATOM 683 O O . LYS A 1 87 ? -0.949 -0.246 19.040 1.00 95.19 87 LYS A O 1
ATOM 688 N N . GLN A 1 88 ? -1.548 -1.704 20.639 1.00 95.88 88 GLN A N 1
ATOM 689 C CA . GLN A 1 88 ? -0.619 -2.744 20.206 1.00 95.88 88 GLN A CA 1
ATOM 690 C C . GLN A 1 88 ? -0.942 -3.260 18.800 1.00 95.88 88 GLN A C 1
ATOM 692 O O . GLN A 1 88 ? -0.032 -3.435 17.990 1.00 95.88 88 GLN A O 1
ATOM 697 N N . LYS A 1 89 ? -2.225 -3.444 18.471 1.00 93.94 89 LYS A N 1
ATOM 698 C CA . LYS A 1 89 ? -2.659 -3.810 17.118 1.00 93.94 89 LYS A CA 1
ATOM 699 C C . LYS A 1 89 ? -2.249 -2.753 16.093 1.00 93.94 89 LYS A C 1
ATOM 701 O O . LYS A 1 89 ? -1.735 -3.108 15.036 1.00 93.94 89 LYS A O 1
ATOM 706 N N . LYS A 1 90 ? -2.419 -1.470 16.419 1.00 96.38 90 LYS A N 1
ATOM 707 C CA . LYS A 1 90 ? -2.040 -0.363 15.533 1.00 96.38 90 LYS A CA 1
ATOM 708 C C . LYS A 1 90 ? -0.528 -0.285 15.311 1.00 96.38 90 LYS A C 1
ATOM 710 O O . LYS A 1 90 ? -0.108 -0.061 14.185 1.00 96.38 90 LYS A O 1
ATOM 715 N N . ILE A 1 91 ? 0.279 -0.539 16.345 1.00 97.38 91 ILE A N 1
ATOM 716 C CA . ILE A 1 91 ? 1.745 -0.634 16.215 1.00 97.38 91 ILE A CA 1
ATOM 717 C C . ILE A 1 91 ? 2.128 -1.773 15.266 1.00 97.38 91 ILE A C 1
ATOM 719 O O . ILE A 1 91 ? 2.920 -1.568 14.357 1.00 97.38 91 ILE A O 1
ATOM 723 N N . ARG A 1 92 ? 1.533 -2.963 15.424 1.00 97.56 92 ARG A N 1
ATOM 724 C CA . ARG A 1 92 ? 1.811 -4.097 14.524 1.00 97.56 92 ARG A CA 1
ATOM 725 C C . ARG A 1 92 ? 1.455 -3.776 13.073 1.00 97.56 92 ARG A C 1
ATOM 727 O O . ARG A 1 92 ? 2.225 -4.098 12.181 1.00 97.56 92 ARG A O 1
ATOM 734 N N . GLN A 1 93 ? 0.310 -3.131 12.853 1.00 97.56 93 GLN A N 1
ATOM 735 C CA . GLN A 1 93 ? -0.106 -2.694 11.519 1.00 97.56 93 GLN A CA 1
ATOM 736 C C . GLN A 1 93 ? 0.855 -1.664 10.929 1.00 97.56 93 GLN A C 1
ATOM 738 O O . GLN A 1 93 ? 1.205 -1.775 9.763 1.00 97.56 93 GLN A O 1
ATOM 743 N N . PHE A 1 94 ? 1.297 -0.693 11.728 1.00 98.06 94 PHE A N 1
ATOM 744 C CA . PHE A 1 94 ? 2.260 0.308 11.286 1.00 98.06 94 PHE A CA 1
ATOM 745 C C . PHE A 1 94 ? 3.592 -0.334 10.881 1.00 98.06 94 PHE A C 1
ATOM 747 O O . PHE A 1 94 ? 4.069 -0.094 9.780 1.00 98.06 94 PHE A O 1
ATOM 754 N N . ASN A 1 95 ? 4.132 -1.225 11.715 1.00 98.19 95 ASN A N 1
ATOM 755 C CA . ASN A 1 95 ? 5.376 -1.931 11.404 1.00 98.19 95 ASN A CA 1
ATOM 756 C C . ASN A 1 95 ? 5.245 -2.776 10.129 1.00 98.19 95 ASN A C 1
ATOM 758 O O . ASN A 1 95 ? 6.145 -2.789 9.298 1.00 98.19 95 ASN A O 1
ATOM 762 N N . GLN A 1 96 ? 4.110 -3.459 9.952 1.00 98.12 96 GLN A N 1
ATOM 763 C CA . GLN A 1 96 ? 3.837 -4.220 8.734 1.00 98.12 96 GLN A CA 1
ATOM 764 C C . GLN A 1 96 ? 3.801 -3.309 7.498 1.00 98.12 96 GLN A C 1
ATOM 766 O O . GLN A 1 96 ? 4.369 -3.652 6.466 1.00 98.12 96 GLN A O 1
ATOM 771 N N . GLN A 1 97 ? 3.179 -2.133 7.610 1.00 98.31 97 GLN A N 1
ATOM 772 C CA . GLN A 1 97 ? 3.146 -1.150 6.529 1.00 98.31 97 GLN A CA 1
ATOM 773 C C . GLN A 1 97 ? 4.527 -0.581 6.207 1.00 98.31 97 GLN A C 1
ATOM 775 O O . GLN A 1 97 ? 4.807 -0.331 5.040 1.00 98.31 97 GLN A O 1
ATOM 780 N N . GLU A 1 98 ? 5.391 -0.362 7.199 1.00 98.31 98 GLU A N 1
ATOM 781 C CA . GLU A 1 98 ? 6.770 0.063 6.935 1.00 98.31 98 GLU A CA 1
ATOM 782 C C . GLU A 1 98 ? 7.537 -0.988 6.132 1.00 98.31 98 GLU A C 1
ATOM 784 O O . GLU A 1 98 ? 8.152 -0.634 5.129 1.00 98.31 98 GLU A O 1
ATOM 789 N N . ILE A 1 99 ? 7.412 -2.266 6.500 1.00 98.19 99 ILE A N 1
ATOM 790 C CA . ILE A 1 99 ? 8.037 -3.377 5.766 1.00 98.19 99 ILE A CA 1
ATOM 791 C C . ILE A 1 99 ? 7.510 -3.447 4.327 1.00 98.19 99 ILE A C 1
ATOM 793 O O . ILE A 1 99 ? 8.286 -3.569 3.381 1.00 98.19 99 ILE A O 1
ATOM 797 N N . GLU A 1 100 ? 6.193 -3.347 4.136 1.00 98.38 100 GLU A N 1
ATOM 798 C CA . GLU A 1 100 ? 5.592 -3.353 2.797 1.00 98.38 100 GLU A CA 1
ATOM 799 C C . GLU A 1 100 ? 6.051 -2.152 1.963 1.00 98.38 100 GLU A C 1
ATOM 801 O O . GLU A 1 100 ? 6.397 -2.301 0.793 1.00 98.38 100 GLU A O 1
ATOM 806 N N . ASN A 1 101 ? 6.104 -0.963 2.560 1.00 98.31 101 ASN A N 1
ATOM 807 C CA . ASN A 1 101 ? 6.579 0.234 1.876 1.00 98.31 101 ASN A CA 1
ATOM 808 C C . ASN A 1 101 ? 8.053 0.120 1.475 1.00 98.31 101 ASN A C 1
ATOM 810 O O . ASN A 1 101 ? 8.412 0.569 0.388 1.00 98.31 101 ASN A O 1
ATOM 814 N N . GLU A 1 102 ? 8.900 -0.453 2.329 1.00 98.56 102 GLU A N 1
ATOM 815 C CA . GLU A 1 102 ? 10.303 -0.715 2.007 1.00 98.56 102 GLU A CA 1
ATOM 816 C C . GLU A 1 102 ? 10.420 -1.680 0.824 1.00 98.56 102 GLU A C 1
ATOM 818 O O . GLU A 1 102 ? 11.095 -1.363 -0.155 1.00 98.56 102 GLU A O 1
ATOM 823 N N . PHE A 1 103 ? 9.666 -2.782 0.846 1.00 98.44 103 PHE A N 1
ATOM 824 C CA . PHE A 1 103 ? 9.607 -3.727 -0.269 1.00 98.44 103 PHE A CA 1
ATOM 825 C C . PHE A 1 103 ? 9.233 -3.040 -1.591 1.00 98.44 103 PHE A C 1
ATOM 827 O O . PHE A 1 103 ? 9.934 -3.192 -2.593 1.00 98.44 103 PHE A O 1
ATOM 834 N N . TYR A 1 104 ? 8.165 -2.235 -1.604 1.00 98.50 104 TYR A N 1
ATOM 835 C CA . TYR A 1 104 ? 7.733 -1.554 -2.827 1.00 98.50 104 TYR A CA 1
ATOM 836 C C . TYR A 1 104 ? 8.722 -0.489 -3.306 1.00 98.50 104 TYR A C 1
ATOM 838 O O . TYR A 1 104 ? 8.848 -0.295 -4.516 1.00 98.50 104 TYR A O 1
ATOM 846 N N . ARG A 1 105 ? 9.448 0.172 -2.395 1.00 98.44 105 ARG A N 1
ATOM 847 C CA . ARG A 1 105 ? 10.544 1.082 -2.763 1.00 98.44 105 ARG A CA 1
ATOM 848 C C . ARG A 1 105 ? 11.661 0.325 -3.467 1.00 98.44 105 ARG A C 1
ATOM 850 O O . ARG A 1 105 ? 12.033 0.712 -4.566 1.00 98.44 105 ARG A O 1
ATOM 857 N N . THR A 1 106 ? 12.109 -0.798 -2.908 1.00 98.38 106 THR A N 1
ATOM 858 C CA . THR A 1 106 ? 13.136 -1.631 -3.547 1.00 98.38 106 THR A CA 1
ATOM 859 C C . THR A 1 106 ? 12.695 -2.113 -4.927 1.00 98.38 106 THR A C 1
ATOM 861 O O . THR A 1 106 ? 13.467 -2.033 -5.879 1.00 98.38 106 THR A O 1
ATOM 864 N N . CYS A 1 107 ? 11.448 -2.573 -5.074 1.00 98.38 107 CYS A N 1
ATOM 865 C CA . CYS A 1 107 ? 10.925 -2.951 -6.387 1.00 98.38 107 CYS A CA 1
ATOM 866 C C . CYS A 1 107 ? 10.955 -1.778 -7.371 1.00 98.38 107 CYS A C 1
ATOM 868 O O . CYS A 1 107 ? 11.369 -1.950 -8.515 1.00 98.38 107 CYS A O 1
ATOM 870 N N . HIS A 1 108 ? 10.516 -0.598 -6.933 1.00 98.25 108 HIS A N 1
ATOM 871 C CA . HIS A 1 108 ? 10.518 0.601 -7.759 1.00 98.25 108 HIS A CA 1
ATOM 872 C C . HIS A 1 108 ? 11.930 0.971 -8.227 1.00 98.25 108 HIS A C 1
ATOM 874 O O . HIS A 1 108 ? 12.115 1.230 -9.414 1.00 98.25 108 HIS A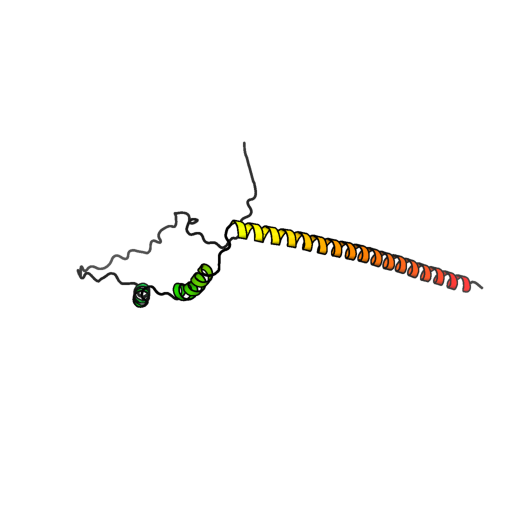 O 1
ATOM 880 N N . ASP A 1 109 ? 12.917 0.933 -7.333 1.00 98.44 109 ASP A N 1
ATOM 881 C CA . ASP A 1 109 ? 14.307 1.262 -7.658 1.00 98.44 109 ASP A CA 1
ATOM 882 C C . ASP A 1 109 ? 14.869 0.302 -8.720 1.00 98.44 109 ASP A C 1
ATOM 884 O O . ASP A 1 109 ? 15.404 0.747 -9.735 1.00 98.44 109 ASP A O 1
ATOM 888 N N . VAL A 1 110 ? 14.625 -1.006 -8.575 1.00 98.19 110 VAL A N 1
ATOM 889 C CA . VAL A 1 110 ? 15.016 -2.012 -9.581 1.00 98.19 110 VAL A CA 1
ATOM 890 C C . VAL A 1 110 ? 14.344 -1.752 -10.934 1.00 98.19 110 VAL A C 1
ATOM 892 O O . VAL A 1 110 ? 14.989 -1.833 -11.981 1.00 98.19 110 VAL A O 1
ATOM 895 N N . PHE A 1 111 ? 13.047 -1.427 -10.946 1.00 98.19 111 PHE A N 1
ATOM 896 C CA . PHE A 1 111 ? 12.349 -1.106 -12.195 1.00 98.19 111 PHE A CA 1
ATOM 897 C C . PHE A 1 111 ? 12.875 0.171 -12.843 1.00 98.19 111 PHE A C 1
ATOM 899 O O . PHE A 1 111 ? 12.940 0.257 -14.073 1.00 98.19 111 PHE A O 1
ATOM 906 N N . GLN A 1 112 ? 13.253 1.156 -12.037 1.00 98.31 112 GLN A N 1
ATOM 907 C CA . GLN A 1 112 ? 13.827 2.396 -12.526 1.00 98.31 112 GLN A CA 1
ATOM 908 C C . GLN A 1 112 ? 15.202 2.151 -13.158 1.00 98.31 112 GLN A C 1
ATOM 910 O O . GLN A 1 112 ? 15.434 2.608 -14.276 1.00 98.31 112 GLN A O 1
ATOM 915 N N . GLU A 1 113 ? 16.070 1.375 -12.507 1.00 98.12 113 GLU A N 1
ATOM 916 C CA . GLU A 1 113 ? 17.370 0.971 -13.059 1.00 98.12 113 GLU A CA 1
ATOM 917 C C . GLU A 1 113 ? 17.217 0.211 -14.381 1.00 98.12 113 GLU A C 1
ATOM 919 O O . GLU A 1 113 ? 17.876 0.538 -15.371 1.00 98.12 113 GLU A O 1
ATOM 924 N N . LEU A 1 114 ? 16.291 -0.751 -14.436 1.00 98.00 114 LEU A N 1
ATOM 925 C CA . LEU A 1 114 ? 15.992 -1.482 -15.666 1.00 98.00 114 LEU A CA 1
ATOM 926 C C . LEU A 1 114 ? 15.510 -0.543 -16.780 1.00 98.00 114 LEU A C 1
ATOM 928 O O . LEU A 1 114 ? 15.921 -0.684 -17.930 1.00 98.00 114 LEU A O 1
ATOM 932 N N . SER A 1 115 ? 14.651 0.419 -16.447 1.00 98.00 115 SER A N 1
ATOM 933 C CA . SER A 1 115 ? 14.125 1.385 -17.416 1.00 98.00 115 SER A CA 1
ATOM 934 C C . SER A 1 115 ? 15.238 2.247 -18.007 1.00 98.00 115 SER A C 1
ATOM 936 O O . SER A 1 115 ? 15.262 2.460 -19.218 1.00 98.00 115 SER A O 1
ATOM 938 N N . VAL A 1 116 ? 16.180 2.700 -17.176 1.00 98.12 116 VAL A N 1
ATOM 939 C CA . VAL A 1 116 ? 17.364 3.444 -17.632 1.00 98.12 116 VAL A CA 1
ATOM 940 C C . VAL A 1 116 ? 18.218 2.578 -18.555 1.00 98.12 116 VAL A C 1
ATOM 942 O O . VAL A 1 116 ? 18.508 2.995 -19.671 1.00 98.12 116 VAL A O 1
ATOM 945 N N . ALA A 1 117 ? 18.534 1.344 -18.156 1.00 97.81 117 ALA A N 1
ATOM 946 C CA . ALA A 1 117 ? 19.347 0.443 -18.974 1.00 97.81 117 ALA A CA 1
ATOM 947 C C . ALA A 1 117 ? 18.708 0.151 -20.345 1.00 97.81 117 ALA A C 1
ATOM 949 O O . ALA A 1 117 ? 19.392 0.116 -21.368 1.00 97.81 117 ALA A O 1
ATOM 950 N N . VAL A 1 118 ? 17.385 -0.033 -20.389 1.00 98.06 118 VAL A N 1
ATOM 951 C CA . VAL A 1 118 ? 16.653 -0.223 -21.649 1.00 98.06 118 VAL A CA 1
ATOM 952 C C . VAL A 1 118 ? 16.723 1.029 -22.522 1.00 98.06 118 VAL A C 1
ATOM 954 O O . VAL A 1 118 ? 16.944 0.910 -23.727 1.00 98.06 118 VAL A O 1
ATOM 957 N N . LEU A 1 119 ? 16.564 2.219 -21.939 1.00 97.56 119 LEU A N 1
ATOM 958 C CA . LEU A 1 119 ? 16.696 3.476 -22.677 1.00 97.56 119 LEU A CA 1
ATOM 959 C C . LEU A 1 119 ? 18.106 3.650 -23.248 1.00 97.56 119 LEU A C 1
ATOM 961 O O . LEU A 1 119 ? 18.235 4.023 -24.413 1.00 97.56 119 LEU A O 1
ATOM 965 N N . ASP A 1 120 ? 19.144 3.314 -22.486 1.00 97.50 120 ASP A N 1
ATOM 966 C CA . ASP A 1 120 ? 20.532 3.377 -22.952 1.00 97.50 120 ASP A CA 1
ATOM 967 C C . ASP A 1 120 ? 20.776 2.438 -24.140 1.00 97.50 120 ASP A C 1
ATOM 969 O O . ASP A 1 120 ? 21.370 2.843 -25.141 1.00 97.50 120 ASP A O 1
ATOM 973 N N . ILE A 1 121 ? 20.254 1.206 -24.083 1.00 97.06 121 ILE A N 1
ATOM 974 C CA . ILE A 1 121 ? 20.332 0.251 -25.200 1.00 97.06 121 ILE A CA 1
ATOM 975 C C . ILE A 1 121 ? 19.607 0.797 -26.433 1.00 97.06 121 ILE A C 1
ATOM 977 O O . ILE A 1 121 ? 20.138 0.719 -27.543 1.00 97.06 121 ILE A O 1
ATOM 981 N N . ILE A 1 122 ? 18.405 1.353 -26.258 1.00 97.12 122 ILE A N 1
ATOM 982 C CA . ILE A 1 122 ? 17.638 1.937 -27.363 1.00 97.12 122 ILE A CA 1
ATOM 983 C C . ILE A 1 122 ? 18.432 3.079 -27.999 1.00 97.12 122 ILE A C 1
ATOM 985 O O . ILE A 1 122 ? 18.614 3.069 -29.217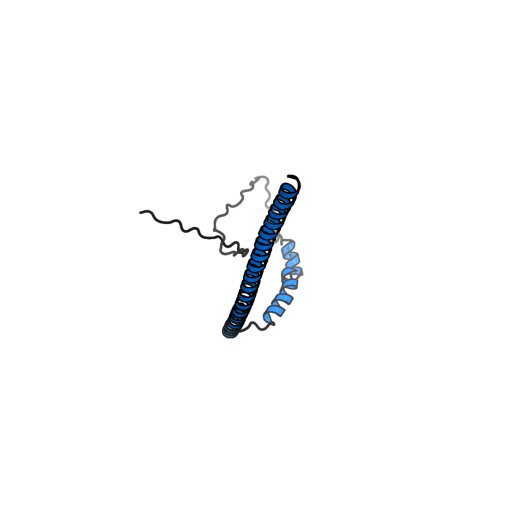 1.00 97.12 122 ILE A O 1
ATOM 989 N N . ASN A 1 123 ? 18.960 4.005 -27.199 1.00 95.81 123 ASN A N 1
ATOM 990 C CA . ASN A 1 123 ? 19.736 5.142 -27.692 1.00 95.81 123 ASN A CA 1
ATOM 991 C C . ASN A 1 123 ? 20.987 4.680 -28.453 1.00 95.81 123 ASN A C 1
ATOM 993 O O . ASN A 1 123 ? 21.180 5.070 -29.604 1.00 95.81 123 ASN A O 1
ATOM 997 N N . ALA A 1 124 ? 21.776 3.772 -27.872 1.00 94.81 124 ALA A N 1
ATOM 998 C CA . ALA A 1 124 ? 22.967 3.227 -28.522 1.00 94.81 124 ALA A CA 1
ATOM 999 C C . ALA A 1 124 ? 22.631 2.495 -29.833 1.00 94.81 124 ALA A C 1
ATOM 1001 O O . ALA A 1 124 ? 23.341 2.625 -30.831 1.00 94.81 124 ALA A O 1
ATOM 1002 N N . SER A 1 125 ? 21.524 1.744 -29.861 1.00 94.75 125 SER A N 1
ATOM 1003 C CA . SER A 1 125 ? 21.076 1.060 -31.077 1.00 94.75 125 SER A CA 1
ATOM 1004 C C . SER A 1 125 ? 20.650 2.044 -32.170 1.00 94.75 125 SER A C 1
ATOM 1006 O O . SER A 1 125 ? 20.971 1.829 -33.337 1.00 94.75 125 SER A O 1
ATOM 1008 N N . GLN A 1 126 ? 19.983 3.145 -31.808 1.00 94.06 126 GLN A N 1
ATOM 1009 C CA . GLN A 1 126 ? 19.596 4.188 -32.756 1.00 94.06 126 GLN A CA 1
ATOM 1010 C C . GLN A 1 126 ? 20.825 4.882 -33.344 1.00 94.06 126 GLN A C 1
ATOM 1012 O O . GLN A 1 126 ? 20.911 5.012 -34.566 1.00 94.06 126 GLN A O 1
ATOM 1017 N N . GLU A 1 127 ? 21.796 5.260 -32.510 1.00 92.94 127 GLU A N 1
ATOM 1018 C CA . GLU A 1 127 ? 23.065 5.836 -32.973 1.00 92.94 127 GLU A CA 1
ATOM 1019 C C . GLU A 1 127 ? 23.799 4.885 -33.927 1.00 92.94 127 GLU A C 1
ATOM 1021 O O . GLU A 1 127 ? 24.230 5.292 -35.009 1.00 92.94 127 GLU A O 1
ATOM 1026 N N . PHE A 1 128 ? 23.869 3.596 -33.582 1.00 93.38 128 PHE A N 1
ATOM 1027 C CA . PHE A 1 128 ? 24.491 2.582 -34.430 1.00 93.38 128 PHE A CA 1
ATOM 1028 C C . PHE A 1 128 ? 23.787 2.425 -35.785 1.00 93.38 128 PHE A C 1
ATOM 1030 O O . PHE A 1 128 ? 24.449 2.352 -36.823 1.00 93.38 128 PHE A O 1
ATOM 1037 N N . ILE A 1 129 ? 22.451 2.393 -35.799 1.00 92.88 129 ILE A N 1
ATOM 1038 C CA . ILE A 1 129 ? 21.661 2.302 -37.035 1.00 92.88 129 ILE A CA 1
ATOM 1039 C C . ILE A 1 129 ? 21.932 3.516 -37.929 1.00 92.88 129 ILE A C 1
ATOM 1041 O O . ILE A 1 129 ? 22.172 3.352 -39.129 1.00 92.88 129 ILE A O 1
ATOM 1045 N N . ILE A 1 130 ? 21.944 4.723 -37.355 1.00 91.88 130 ILE A N 1
ATOM 1046 C CA . ILE A 1 130 ? 22.245 5.959 -38.092 1.00 91.88 130 ILE A CA 1
ATOM 1047 C C . ILE A 1 130 ? 2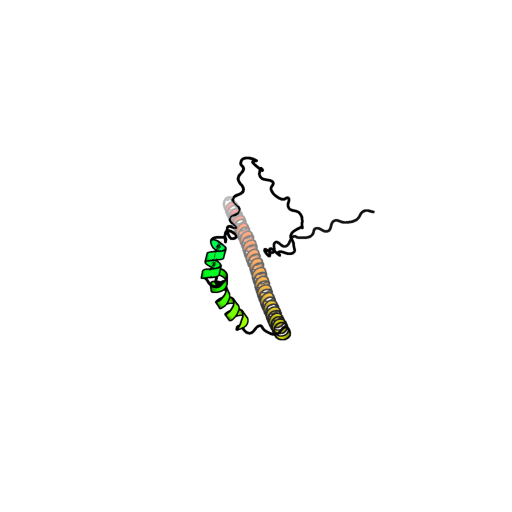3.644 5.876 -38.715 1.00 91.88 130 ILE A C 1
ATOM 1049 O O . ILE A 1 130 ? 23.794 6.130 -39.914 1.00 91.88 130 ILE A O 1
ATOM 1053 N N . GLN A 1 131 ? 24.646 5.458 -37.937 1.00 89.25 131 GLN A N 1
ATOM 1054 C CA . GLN A 1 131 ? 26.019 5.302 -38.417 1.00 89.25 131 GLN A CA 1
ATOM 1055 C C . GLN A 1 131 ? 26.110 4.290 -39.569 1.00 89.25 131 GLN A C 1
ATOM 1057 O O . GLN A 1 131 ? 26.716 4.573 -40.603 1.00 89.25 131 GLN A O 1
ATOM 1062 N N . CYS A 1 132 ? 25.440 3.140 -39.447 1.00 87.12 132 CYS A N 1
ATOM 1063 C CA . CYS A 1 132 ? 25.409 2.121 -40.497 1.00 87.12 132 CYS A CA 1
ATOM 1064 C C . CYS A 1 132 ? 24.809 2.645 -41.809 1.00 87.12 132 CYS A C 1
ATOM 1066 O O . CYS A 1 132 ? 25.321 2.332 -42.889 1.00 87.12 132 CYS A O 1
ATOM 1068 N N . HIS A 1 133 ? 23.738 3.441 -41.738 1.00 84.94 133 HIS A N 1
ATOM 1069 C CA . HIS A 1 133 ? 23.135 4.055 -42.922 1.00 84.94 133 HIS A CA 1
ATOM 1070 C C . HIS A 1 133 ? 24.065 5.081 -43.577 1.00 84.94 133 HIS A C 1
ATOM 1072 O O . HIS A 1 133 ? 24.208 5.072 -44.803 1.00 84.94 133 HIS A O 1
ATOM 1078 N N . TYR A 1 134 ? 24.728 5.921 -42.780 1.00 83.38 134 TYR A N 1
ATOM 1079 C CA . TYR A 1 134 ? 25.681 6.910 -43.282 1.00 83.38 134 TYR A CA 1
ATOM 1080 C C . TYR A 1 134 ? 26.884 6.250 -43.978 1.00 83.38 134 TYR A C 1
ATOM 1082 O O . TYR A 1 134 ? 27.200 6.570 -45.128 1.00 83.38 134 TYR A O 1
ATOM 1090 N N . ASP A 1 135 ? 27.492 5.252 -43.332 1.00 78.56 135 ASP A N 1
ATOM 1091 C CA . ASP A 1 135 ? 28.651 4.527 -43.864 1.00 78.56 135 ASP A CA 1
ATOM 1092 C C . ASP A 1 135 ? 28.305 3.704 -45.114 1.00 78.56 135 ASP A C 1
ATOM 1094 O O . ASP A 1 135 ? 29.133 3.549 -46.017 1.00 78.56 135 ASP A O 1
ATOM 1098 N N . SER A 1 136 ? 27.075 3.192 -45.204 1.00 75.62 136 SER A N 1
ATOM 1099 C CA . SER A 1 136 ? 26.582 2.514 -46.409 1.00 75.62 136 SER A CA 1
ATOM 1100 C C . SER A 1 136 ? 26.420 3.492 -47.574 1.00 75.62 136 SER A C 1
ATOM 1102 O O . SER A 1 136 ? 26.858 3.183 -48.682 1.00 75.62 136 SER A O 1
ATOM 1104 N N . GLY A 1 137 ? 25.872 4.687 -47.321 1.00 68.25 137 GLY A N 1
ATOM 1105 C CA . GLY A 1 137 ? 25.710 5.744 -48.325 1.00 68.25 137 GLY A CA 1
ATOM 1106 C C . GLY A 1 137 ? 27.040 6.214 -48.923 1.00 68.25 137 GLY A C 1
ATOM 1107 O O . GLY A 1 137 ? 27.160 6.327 -50.147 1.00 68.25 137 GLY A O 1
ATOM 1108 N N . LEU A 1 138 ? 28.061 6.394 -48.077 1.00 63.84 138 LEU A N 1
ATOM 1109 C CA . LEU A 1 138 ? 29.425 6.748 -48.492 1.00 63.84 138 LEU A CA 1
ATOM 1110 C C . LEU A 1 138 ? 30.071 5.681 -49.385 1.00 63.84 138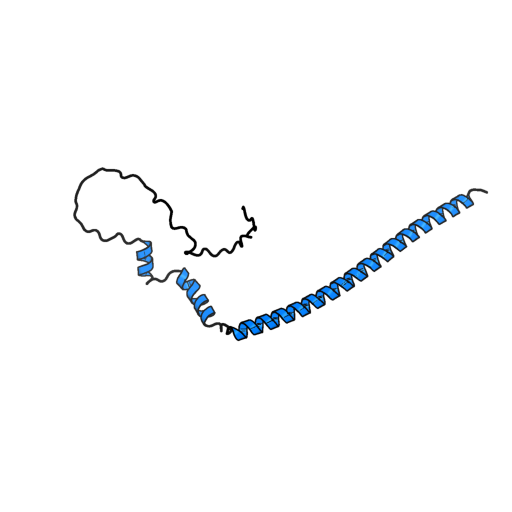 LEU A C 1
ATOM 1112 O O . LEU A 1 138 ? 30.696 6.016 -50.393 1.00 63.84 138 LEU A O 1
ATOM 1116 N N . LYS A 1 139 ? 29.892 4.396 -49.056 1.00 61.00 139 LYS A N 1
ATOM 1117 C CA . LYS A 1 139 ? 30.422 3.284 -49.863 1.00 61.00 139 LYS A CA 1
ATOM 1118 C C . LYS A 1 139 ? 29.769 3.227 -51.245 1.00 61.00 139 LYS A C 1
ATOM 1120 O O . LYS A 1 139 ? 30.471 3.051 -52.233 1.00 61.00 139 LYS A O 1
ATOM 1125 N N . THR A 1 140 ? 28.457 3.435 -51.354 1.00 60.34 140 THR A N 1
ATOM 1126 C CA . THR A 1 140 ? 27.779 3.510 -52.664 1.00 60.34 140 THR A CA 1
ATOM 1127 C C . THR A 1 140 ? 28.218 4.706 -53.511 1.00 60.34 140 THR A C 1
ATOM 1129 O O . THR A 1 140 ? 28.366 4.554 -54.720 1.00 60.34 140 THR A O 1
ATOM 1132 N N . ALA A 1 141 ? 28.471 5.870 -52.904 1.00 59.34 141 ALA A N 1
ATOM 1133 C CA . ALA A 1 141 ? 28.919 7.060 -53.631 1.00 59.34 141 ALA A CA 1
ATOM 1134 C C . ALA A 1 141 ? 30.366 6.936 -54.147 1.00 59.34 141 ALA A C 1
ATOM 1136 O O . ALA A 1 141 ? 30.653 7.359 -55.266 1.00 59.34 141 ALA A O 1
ATOM 1137 N N . GLY A 1 142 ? 31.262 6.307 -53.376 1.00 58.25 142 GLY A N 1
ATOM 1138 C CA . GLY A 1 142 ? 32.640 6.033 -53.808 1.00 58.25 142 GLY A CA 1
ATOM 1139 C C . GLY A 1 142 ? 32.739 5.022 -54.958 1.00 58.25 142 GLY A C 1
ATOM 1140 O O . GLY A 1 142 ? 33.650 5.101 -55.775 1.00 58.25 142 GLY A O 1
ATOM 1141 N N . ASN A 1 143 ? 31.766 4.115 -55.078 1.00 55.72 143 ASN A N 1
ATOM 1142 C CA . ASN A 1 143 ? 31.747 3.079 -56.115 1.00 55.72 143 ASN A CA 1
ATOM 1143 C C . ASN A 1 143 ? 31.168 3.556 -57.466 1.00 55.72 143 ASN A C 1
ATOM 1145 O O . ASN A 1 143 ? 31.220 2.807 -58.437 1.00 55.72 143 ASN A O 1
ATOM 1149 N N . MET A 1 144 ? 30.612 4.773 -57.543 1.00 54.81 144 MET A N 1
ATOM 1150 C CA . MET A 1 144 ? 30.089 5.380 -58.782 1.00 54.81 144 MET A CA 1
ATOM 1151 C C . MET A 1 144 ? 31.082 6.336 -59.475 1.00 54.81 144 MET A C 1
ATOM 1153 O O . MET A 1 144 ? 30.714 6.981 -60.451 1.00 54.81 144 MET A O 1
ATOM 1157 N N . GLN A 1 145 ? 32.323 6.452 -58.985 1.00 51.44 145 GLN A N 1
ATOM 1158 C CA . GLN A 1 145 ? 33.348 7.367 -59.518 1.00 51.44 145 GLN A CA 1
ATOM 1159 C C . GLN A 1 145 ? 34.416 6.692 -60.405 1.00 51.44 145 GLN A C 1
ATOM 1161 O O . GLN A 1 145 ? 35.535 7.195 -60.489 1.00 51.44 145 GLN A O 1
ATOM 1166 N N . ILE A 1 146 ? 34.098 5.579 -61.077 1.00 43.22 146 ILE A N 1
ATOM 1167 C CA . ILE A 1 146 ? 35.001 4.932 -62.053 1.00 43.22 146 ILE A CA 1
ATOM 1168 C C . ILE A 1 146 ? 34.496 5.175 -63.473 1.00 43.22 146 ILE A C 1
ATOM 1170 O O . ILE A 1 146 ? 33.296 4.912 -63.708 1.00 43.22 146 ILE A O 1
#

Secondary structure (DSSP, 8-state):
-----------------GGGS-S--------------------PPP---HHHHHHHHTTT--HHHHHHHHHHHHHHHS----HHHHHHHHHHHHHHHHHHHHHHHHHHHHHHHHHHHHHHHHHHHHHHHHHHHHHHHHHHHHTT--

Foldseek 3Di:
DDDDDDDDDDDPDPDPDPVPDDPDDDDDDDDDDDDDDDDPPDCDDPPQPPVNVVCVVVVNDDPCCVVVVVVVVVVVVPDDDDPVRVVVVVVVVVVVVVVVVVVVVVVVVVVVVVVVVVVVVVVVVVVVVVVVVVVVVVVVVVVPPD

Organism: NCBI:txid1612424

Radius of gyration: 40.1 Å; chains: 1; bounding box: 103×54×88 Å

pLDDT: mean 73.54, std 20.26, range [35.94, 98.56]